Protein AF-A0A644YPF1-F1 (afdb_monomer)

Organism: NCBI:txid1076179

Sequence (95 aa):
MTNETMTVHKALAELKIIDDRIQKAISGGTFCIANKHSNEKINGVPVDDFKKTMQGSFDKASDLITRRNAIKRAVVNSNATTQVKVGEMDYQMTP

Foldseek 3Di:
DDDDDDDLVVLVVVLVVLVVVLVVLVVVADQDDDDDPPDQDDPNHGPVVVVVSNVVSVVSNVVSVVVSVVSVVVSVVVQQPDFDDPDPDTDRDDD

Solvent-accessible surface area (backbone atoms only — not comparable to full-atom values): 5808 Å² total; per-residue (Å²): 135,89,88,80,90,75,52,69,70,56,50,56,56,48,47,54,54,48,52,56,47,38,53,50,38,59,75,73,40,60,84,80,80,94,76,61,93,88,55,69,50,55,97,88,36,46,52,70,61,49,49,51,53,26,48,53,36,49,51,55,36,51,51,47,52,53,51,46,52,52,52,51,52,50,51,5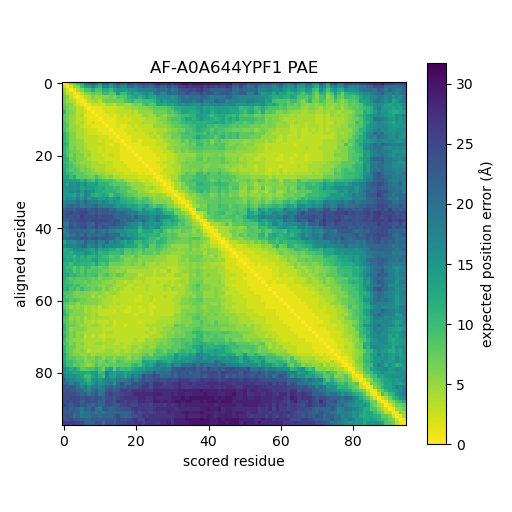2,52,52,41,67,70,46,78,50,74,66,78,97,48,84,45,76,70,73,135

Mean predicted aligned error: 11.33 Å

Radius of gyration: 20.91 Å; Cα contacts (8 Å, |Δi|>4): 55; chains: 1; bounding box: 44×25×64 Å

Structure (mmCIF, N/CA/C/O backbone):
data_AF-A0A644YPF1-F1
#
_entry.id   AF-A0A644YPF1-F1
#
loop_
_atom_site.group_PDB
_atom_site.id
_atom_site.type_symbol
_atom_site.label_atom_id
_atom_site.label_alt_id
_atom_site.label_comp_id
_atom_site.label_asym_id
_atom_site.label_entity_id
_atom_site.label_seq_id
_atom_site.pdbx_PDB_ins_code
_atom_site.Cartn_x
_atom_site.Cartn_y
_atom_site.Cartn_z
_atom_site.occupancy
_atom_site.B_iso_or_equiv
_atom_site.auth_seq_id
_atom_site.auth_comp_id
_atom_site.auth_asym_id
_atom_site.auth_atom_id
_atom_site.pdbx_PDB_model_num
ATOM 1 N N . MET A 1 1 ? 3.350 14.202 8.482 1.00 39.28 1 MET A N 1
ATOM 2 C CA . MET A 1 1 ? 2.524 13.155 9.120 1.00 39.28 1 MET A CA 1
ATOM 3 C C . MET A 1 1 ? 1.105 13.676 9.228 1.00 39.28 1 MET A C 1
ATOM 5 O O . MET A 1 1 ? 0.886 14.665 9.911 1.00 39.28 1 MET A O 1
ATOM 9 N N . THR A 1 2 ? 0.171 13.080 8.498 1.00 49.41 2 THR A N 1
ATOM 10 C CA . THR A 1 2 ? -1.261 13.384 8.600 1.00 49.41 2 THR A CA 1
ATOM 11 C C . THR A 1 2 ? -1.853 12.556 9.739 1.00 49.41 2 THR A C 1
ATOM 13 O O . THR A 1 2 ? -1.810 11.329 9.676 1.00 49.41 2 THR A O 1
ATOM 16 N N . ASN A 1 3 ? -2.358 13.212 10.786 1.00 54.59 3 ASN A N 1
ATOM 17 C CA . ASN A 1 3 ? -3.091 12.558 11.871 1.00 54.59 3 ASN A CA 1
ATOM 18 C C . ASN A 1 3 ? -4.574 12.518 11.501 1.00 54.59 3 ASN A C 1
ATOM 20 O O . ASN A 1 3 ? -5.193 13.569 11.347 1.00 54.59 3 ASN A O 1
ATOM 24 N N . GLU A 1 4 ? -5.128 11.319 11.343 1.00 68.31 4 GLU A N 1
ATOM 25 C CA . GLU A 1 4 ? -6.533 11.106 10.998 1.00 68.31 4 GLU A CA 1
ATOM 26 C C . GLU A 1 4 ? -7.213 10.313 12.122 1.00 68.31 4 GLU A C 1
ATOM 28 O O . GLU A 1 4 ? -6.742 9.244 12.513 1.00 68.31 4 GLU A O 1
ATOM 33 N N . THR A 1 5 ? -8.300 10.854 12.673 1.00 73.06 5 THR A N 1
ATOM 34 C CA . THR A 1 5 ? -9.042 10.247 13.786 1.00 73.06 5 THR A CA 1
ATOM 35 C C . THR A 1 5 ? -10.206 9.423 13.238 1.00 73.06 5 THR A C 1
ATOM 37 O O . THR A 1 5 ? -11.017 9.922 12.458 1.00 73.06 5 THR A O 1
ATOM 40 N N . MET A 1 6 ? -10.322 8.159 13.644 1.00 80.25 6 MET A N 1
ATOM 41 C CA . MET A 1 6 ? -11.381 7.252 13.189 1.00 80.25 6 MET A CA 1
ATOM 42 C C . MET A 1 6 ? -11.855 6.331 14.316 1.00 80.25 6 MET A C 1
ATOM 44 O O . MET A 1 6 ? -11.135 6.104 15.285 1.00 80.25 6 MET A O 1
ATOM 48 N N . THR A 1 7 ? -13.069 5.788 14.194 1.00 82.25 7 THR A N 1
ATOM 49 C CA . THR A 1 7 ? -13.593 4.797 15.147 1.00 82.25 7 THR A CA 1
ATOM 50 C C . THR A 1 7 ? -12.891 3.448 14.974 1.00 82.25 7 THR A C 1
ATOM 52 O O . THR A 1 7 ? -12.451 3.115 13.873 1.00 82.25 7 THR A O 1
ATOM 55 N N . VAL A 1 8 ? -12.837 2.629 16.032 1.00 76.44 8 VAL A N 1
ATOM 56 C CA . VAL A 1 8 ? -12.210 1.289 15.988 1.00 76.44 8 VAL A CA 1
ATOM 57 C C . VAL A 1 8 ? -12.834 0.409 14.898 1.00 76.44 8 VAL A C 1
ATOM 59 O O . VAL A 1 8 ? -12.122 -0.258 14.155 1.00 76.44 8 VAL A O 1
ATOM 62 N N . HIS A 1 9 ? -14.158 0.473 14.725 1.00 81.12 9 HIS A N 1
ATOM 63 C CA . HIS A 1 9 ? -14.863 -0.239 13.655 1.00 81.12 9 HIS A CA 1
ATOM 64 C C . HIS A 1 9 ? -14.395 0.192 12.256 1.00 81.12 9 HIS A C 1
ATOM 66 O O . HIS A 1 9 ? -14.128 -0.657 11.405 1.00 81.12 9 HIS A O 1
ATOM 72 N N . LYS A 1 10 ? -14.248 1.504 12.021 1.00 81.12 10 LYS A N 1
ATOM 73 C CA . LYS A 1 10 ? -13.742 2.035 10.748 1.00 81.12 10 LYS A CA 1
ATOM 74 C C . LYS A 1 10 ? -12.280 1.636 10.528 1.00 81.12 10 LYS A C 1
ATOM 76 O O . LYS A 1 10 ? -11.936 1.214 9.429 1.00 81.12 10 LYS A O 1
ATOM 81 N N . ALA A 1 11 ? -11.461 1.668 11.579 1.00 81.25 11 ALA A N 1
ATOM 82 C CA . ALA A 1 11 ? -10.066 1.237 11.531 1.00 81.25 11 ALA A CA 1
ATOM 83 C C . ALA A 1 11 ? -9.918 -0.252 11.171 1.00 81.25 11 ALA A C 1
ATOM 85 O O . ALA A 1 11 ? -9.074 -0.603 10.349 1.00 81.25 11 ALA A O 1
ATOM 86 N N . LEU A 1 12 ? -10.759 -1.131 11.729 1.00 81.88 12 LEU A N 1
ATOM 87 C CA . LEU A 1 12 ? -10.767 -2.562 11.401 1.00 81.88 12 LEU A CA 1
ATOM 88 C C . LEU A 1 12 ? -11.196 -2.826 9.950 1.00 81.88 12 LEU A C 1
ATOM 90 O O . LEU A 1 12 ? -10.580 -3.645 9.265 1.00 81.88 12 LEU A O 1
ATOM 94 N N . ALA A 1 13 ? -12.213 -2.113 9.457 1.00 86.19 13 ALA A N 1
ATOM 95 C CA . ALA A 1 13 ? -12.619 -2.197 8.054 1.00 86.19 13 ALA A CA 1
ATOM 96 C C . ALA A 1 13 ? -11.504 -1.709 7.111 1.00 86.19 13 ALA A C 1
ATOM 98 O O . ALA A 1 13 ? -11.224 -2.339 6.090 1.00 86.19 13 ALA A O 1
ATOM 99 N N . GLU A 1 14 ? -10.828 -0.618 7.472 1.00 84.25 14 GLU A N 1
ATOM 100 C CA . GLU A 1 14 ? -9.741 -0.047 6.680 1.00 84.25 14 GLU A CA 1
ATOM 101 C C . GLU A 1 14 ? -8.491 -0.940 6.674 1.00 84.25 14 GLU A C 1
ATOM 103 O O . GLU A 1 14 ? -7.869 -1.099 5.624 1.00 84.25 14 GLU A O 1
ATOM 108 N N . LEU A 1 15 ? -8.177 -1.614 7.788 1.00 85.62 15 LEU A N 1
ATOM 109 C CA . LEU A 1 15 ? -7.112 -2.623 7.852 1.00 85.62 15 LEU A CA 1
ATOM 110 C C . LEU A 1 15 ? -7.323 -3.744 6.828 1.00 85.62 15 LEU A C 1
ATOM 112 O O . LEU A 1 15 ? -6.386 -4.094 6.113 1.00 85.62 15 LEU A O 1
ATOM 116 N N . LYS A 1 16 ? -8.553 -4.259 6.707 1.00 87.25 16 LYS A N 1
ATOM 117 C CA . LYS A 1 16 ? -8.883 -5.300 5.721 1.00 87.25 16 LYS A CA 1
ATOM 118 C C . LYS A 1 16 ? -8.665 -4.813 4.286 1.00 87.25 16 LYS A C 1
ATOM 120 O O . LYS A 1 16 ? -8.063 -5.509 3.476 1.00 87.25 16 LYS A O 1
ATOM 125 N N . ILE A 1 17 ? -9.116 -3.596 3.978 1.00 89.62 17 ILE A N 1
ATOM 126 C CA . ILE A 1 17 ? -8.969 -3.003 2.640 1.00 89.62 17 ILE A CA 1
ATOM 127 C C . ILE A 1 17 ? -7.493 -2.761 2.304 1.00 89.62 17 ILE A C 1
ATOM 129 O O . ILE A 1 17 ? -7.073 -2.966 1.163 1.00 89.62 17 ILE A O 1
ATOM 133 N N . ILE A 1 18 ? -6.703 -2.297 3.273 1.00 88.25 18 ILE A N 1
ATOM 134 C CA . ILE A 1 18 ? -5.271 -2.065 3.081 1.00 88.25 18 ILE A CA 1
ATOM 135 C C . ILE A 1 18 ? -4.543 -3.389 2.836 1.00 88.25 18 ILE A C 1
ATOM 137 O O . ILE A 1 18 ? -3.695 -3.427 1.949 1.00 88.25 18 ILE A O 1
ATOM 141 N N . ASP A 1 19 ? -4.909 -4.470 3.526 1.00 85.25 19 ASP A N 1
ATOM 142 C CA . ASP A 1 19 ? -4.328 -5.797 3.289 1.00 85.25 19 ASP A CA 1
ATOM 143 C C . ASP A 1 19 ? -4.574 -6.278 1.849 1.00 85.25 19 ASP A C 1
ATOM 145 O O . ASP A 1 19 ? -3.625 -6.662 1.158 1.00 85.25 19 ASP A O 1
ATOM 149 N N . ASP A 1 20 ? -5.801 -6.137 1.340 1.00 89.00 20 ASP A N 1
ATOM 150 C CA . ASP A 1 20 ? -6.123 -6.452 -0.059 1.00 89.00 20 ASP A CA 1
ATOM 151 C C . ASP A 1 20 ? -5.342 -5.565 -1.046 1.00 89.00 20 ASP A C 1
ATOM 153 O O . ASP A 1 20 ? -4.898 -6.015 -2.108 1.00 89.00 20 ASP A O 1
ATOM 157 N N . ARG A 1 21 ? -5.153 -4.283 -0.711 1.00 88.19 21 ARG A N 1
ATOM 158 C CA . ARG A 1 21 ? -4.374 -3.341 -1.531 1.00 88.19 21 ARG A CA 1
ATOM 159 C C . ARG A 1 21 ? -2.885 -3.674 -1.542 1.00 88.19 21 ARG A C 1
ATOM 161 O O . ARG A 1 21 ? -2.275 -3.557 -2.602 1.00 88.19 21 ARG A O 1
ATOM 168 N N . ILE A 1 22 ? -2.316 -4.097 -0.414 1.00 87.94 22 ILE A N 1
ATOM 169 C CA . ILE A 1 22 ? -0.922 -4.552 -0.321 1.00 87.94 22 ILE A CA 1
ATOM 170 C C . ILE A 1 22 ? -0.734 -5.784 -1.205 1.00 87.94 22 ILE A C 1
ATOM 172 O O . ILE A 1 22 ? 0.169 -5.797 -2.037 1.00 87.94 22 ILE A O 1
ATOM 176 N N . GLN A 1 23 ? -1.625 -6.775 -1.101 1.00 87.94 23 GLN A N 1
ATOM 177 C CA . GLN A 1 23 ? -1.568 -7.978 -1.938 1.00 87.94 23 GLN A CA 1
ATOM 178 C C . GLN A 1 23 ? -1.624 -7.638 -3.431 1.00 87.94 23 GLN A C 1
ATOM 180 O O . GLN A 1 23 ? -0.827 -8.153 -4.214 1.00 87.94 23 GLN A O 1
ATOM 185 N N . LYS A 1 24 ? -2.500 -6.710 -3.838 1.00 88.88 24 LYS A N 1
ATOM 186 C CA . LYS A 1 24 ? -2.570 -6.228 -5.229 1.00 88.88 24 LYS A CA 1
ATOM 187 C C . LYS A 1 24 ? -1.316 -5.466 -5.668 1.00 88.88 24 LYS A C 1
ATOM 189 O O . LYS A 1 24 ? -0.875 -5.632 -6.799 1.00 88.88 24 LYS A O 1
ATOM 194 N N . ALA A 1 25 ? -0.740 -4.638 -4.797 1.00 86.94 25 ALA A N 1
ATOM 195 C CA . ALA A 1 25 ? 0.474 -3.884 -5.105 1.00 86.94 25 ALA A CA 1
ATOM 196 C C . ALA A 1 25 ? 1.700 -4.799 -5.257 1.00 86.94 25 ALA A C 1
ATOM 198 O O . ALA A 1 25 ? 2.515 -4.576 -6.146 1.00 86.94 25 ALA A O 1
ATOM 199 N N . ILE A 1 26 ? 1.802 -5.844 -4.430 1.00 84.75 26 ILE A N 1
ATOM 200 C CA . ILE A 1 26 ? 2.884 -6.834 -4.500 1.00 84.75 26 ILE A CA 1
ATOM 201 C C . ILE A 1 26 ? 2.700 -7.760 -5.707 1.00 84.75 26 ILE A C 1
ATOM 203 O O . ILE A 1 26 ? 3.646 -7.999 -6.442 1.00 84.75 26 ILE A O 1
ATOM 207 N N . SER A 1 27 ? 1.494 -8.271 -5.951 1.00 84.38 27 SER A N 1
ATOM 208 C CA . SER A 1 27 ? 1.259 -9.184 -7.083 1.00 84.38 27 SER A CA 1
ATOM 209 C C . SER A 1 27 ? 1.348 -8.496 -8.449 1.00 84.38 27 SER A C 1
ATOM 211 O O . SER A 1 27 ? 1.781 -9.120 -9.412 1.00 84.38 27 SER A O 1
ATOM 213 N N . GLY A 1 28 ? 0.949 -7.224 -8.545 1.00 80.38 28 GLY A N 1
ATOM 214 C CA . GLY A 1 28 ? 0.999 -6.451 -9.790 1.00 80.38 28 GLY A CA 1
ATOM 215 C C . GLY A 1 28 ? 2.285 -5.644 -10.000 1.00 80.38 28 GLY A C 1
ATOM 216 O O . GLY A 1 28 ? 2.479 -5.092 -11.082 1.00 80.38 28 GLY A O 1
ATOM 217 N N . GLY A 1 29 ? 3.143 -5.527 -8.983 1.00 77.62 29 GLY A N 1
ATOM 218 C CA . GLY A 1 29 ? 4.383 -4.758 -9.053 1.00 77.62 29 GLY A CA 1
ATOM 219 C C . GLY A 1 29 ? 5.501 -5.527 -9.756 1.00 77.62 29 GLY A C 1
ATOM 220 O O . GLY A 1 29 ? 5.676 -6.724 -9.549 1.00 77.62 29 GLY A O 1
ATOM 221 N N . THR A 1 30 ? 6.295 -4.835 -10.577 1.00 74.94 30 THR A N 1
ATOM 222 C CA . THR A 1 30 ? 7.527 -5.409 -11.142 1.00 74.94 30 THR A CA 1
ATOM 223 C C . THR A 1 30 ? 8.720 -4.934 -10.318 1.00 74.94 30 THR A C 1
ATOM 225 O O . THR A 1 30 ? 9.026 -3.745 -10.314 1.00 74.94 30 THR A O 1
ATOM 228 N N . PHE A 1 31 ? 9.386 -5.854 -9.615 1.00 75.06 31 PHE A N 1
ATOM 229 C CA . PHE A 1 31 ? 10.482 -5.532 -8.681 1.00 75.06 31 PHE A CA 1
ATOM 230 C C . PHE A 1 31 ? 11.858 -5.988 -9.166 1.00 75.06 31 PHE A C 1
ATOM 232 O O . PHE A 1 31 ? 12.872 -5.412 -8.780 1.00 75.06 31 PHE A O 1
ATOM 239 N N . CYS A 1 32 ? 11.910 -6.979 -10.055 1.00 75.31 32 CYS A N 1
ATOM 240 C CA . CYS A 1 32 ? 13.143 -7.437 -10.680 1.00 75.31 32 CYS A CA 1
ATOM 241 C C . CYS A 1 32 ? 12.890 -7.848 -12.135 1.00 75.31 32 CYS A C 1
ATOM 243 O O . CYS A 1 32 ? 11.818 -8.338 -12.484 1.00 75.31 32 CYS A O 1
ATOM 245 N N . ILE A 1 33 ? 13.884 -7.626 -12.994 1.00 78.94 33 ILE A N 1
ATOM 246 C CA . ILE A 1 33 ? 13.892 -8.122 -14.370 1.00 78.94 33 ILE A CA 1
ATOM 247 C C . ILE A 1 33 ? 15.334 -8.396 -14.791 1.00 78.94 33 ILE A C 1
ATOM 249 O O . ILE A 1 33 ? 16.249 -7.661 -14.416 1.00 78.94 33 ILE A O 1
ATOM 253 N N . ALA A 1 34 ? 15.547 -9.459 -15.562 1.00 72.94 34 ALA A N 1
ATOM 254 C CA . ALA A 1 34 ? 16.850 -9.740 -16.146 1.00 72.94 34 ALA A CA 1
ATOM 255 C C . ALA A 1 34 ? 17.036 -8.877 -17.401 1.00 72.94 34 ALA A C 1
ATOM 257 O O . ALA A 1 34 ? 16.256 -8.986 -18.346 1.00 72.94 34 ALA A O 1
ATOM 258 N N . ASN A 1 35 ? 18.070 -8.032 -17.421 1.00 73.44 35 ASN A N 1
ATOM 259 C CA . ASN A 1 35 ? 18.469 -7.286 -18.613 1.00 73.44 35 ASN A CA 1
ATOM 260 C C . ASN A 1 35 ? 19.882 -7.690 -19.049 1.00 73.44 35 ASN A C 1
ATOM 262 O O . ASN A 1 35 ? 20.791 -7.796 -18.225 1.00 73.44 35 ASN A O 1
ATOM 266 N N . LYS A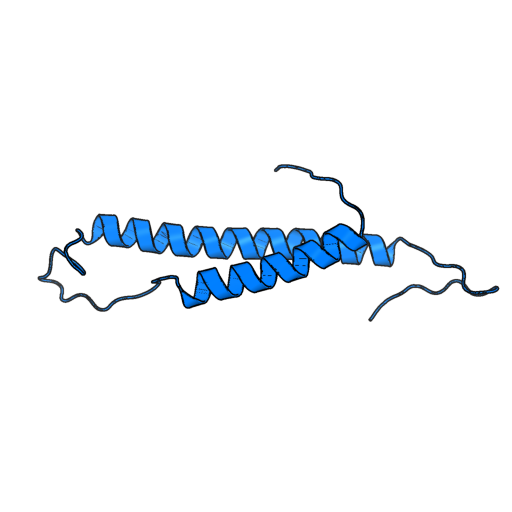 1 36 ? 20.078 -7.892 -20.354 1.00 74.75 36 LYS A N 1
ATOM 267 C CA . LYS A 1 36 ? 21.406 -8.111 -20.935 1.00 74.75 36 LYS A CA 1
ATOM 268 C C . LYS A 1 36 ? 22.127 -6.763 -20.981 1.00 74.75 36 LYS A C 1
ATOM 270 O O . LYS A 1 36 ? 21.536 -5.781 -21.407 1.00 74.75 36 LYS A O 1
ATOM 275 N N . HIS A 1 37 ? 23.400 -6.711 -20.586 1.00 67.62 37 HIS A N 1
ATOM 276 C CA . HIS A 1 37 ? 24.156 -5.454 -20.439 1.00 67.62 37 HIS A CA 1
ATOM 277 C C . HIS A 1 37 ? 24.127 -4.540 -21.682 1.00 67.62 37 HIS A C 1
ATOM 279 O O . HIS A 1 37 ? 24.151 -3.325 -21.551 1.00 67.62 37 HIS A O 1
ATOM 285 N N . SER A 1 38 ? 24.014 -5.122 -22.880 1.00 69.38 38 SER A N 1
ATOM 286 C CA . SER A 1 38 ? 23.965 -4.386 -24.150 1.00 69.38 38 SER A CA 1
ATOM 287 C C . SER A 1 38 ? 22.572 -3.858 -24.538 1.00 69.38 38 SER A C 1
ATOM 289 O O . SER A 1 38 ? 22.442 -3.257 -25.601 1.00 69.38 38 SER A O 1
ATOM 291 N N . ASN A 1 39 ? 21.527 -4.114 -23.744 1.00 70.62 39 ASN A N 1
ATOM 292 C CA . ASN A 1 39 ? 20.174 -3.635 -24.021 1.00 70.62 39 ASN A CA 1
ATOM 293 C C . ASN A 1 39 ? 19.907 -2.323 -23.279 1.00 70.62 39 ASN A C 1
ATOM 295 O O . ASN A 1 39 ? 19.808 -2.285 -22.051 1.00 70.62 39 ASN A O 1
ATOM 299 N N . GLU A 1 40 ? 19.701 -1.259 -24.048 1.00 70.94 40 GLU A N 1
ATOM 300 C CA . GLU A 1 40 ? 19.360 0.076 -23.538 1.00 70.94 40 GLU A CA 1
ATOM 301 C C . GLU A 1 40 ? 17.868 0.226 -23.194 1.00 70.94 40 GLU A C 1
ATOM 303 O O . GLU A 1 40 ? 17.458 1.210 -22.572 1.00 70.94 40 GLU A O 1
ATOM 308 N N . LYS A 1 41 ? 17.042 -0.756 -23.581 1.00 74.31 41 LYS A N 1
ATOM 309 C CA . LYS A 1 41 ? 15.591 -0.755 -23.369 1.00 74.31 41 LYS A CA 1
ATOM 310 C C . LYS A 1 41 ? 15.109 -2.079 -22.787 1.00 74.31 41 LYS A C 1
ATOM 312 O O . LYS A 1 41 ? 15.504 -3.152 -23.240 1.00 74.31 41 LYS A O 1
ATOM 317 N N . ILE A 1 42 ? 14.199 -1.986 -21.826 1.00 72.19 42 ILE A N 1
ATOM 318 C CA . ILE A 1 42 ? 13.457 -3.097 -21.230 1.00 72.19 42 ILE A CA 1
ATOM 319 C C . ILE A 1 42 ? 11.990 -2.894 -21.619 1.00 72.19 42 ILE A C 1
ATOM 321 O O . ILE A 1 42 ? 11.413 -1.855 -21.312 1.00 72.19 42 ILE A O 1
ATOM 325 N 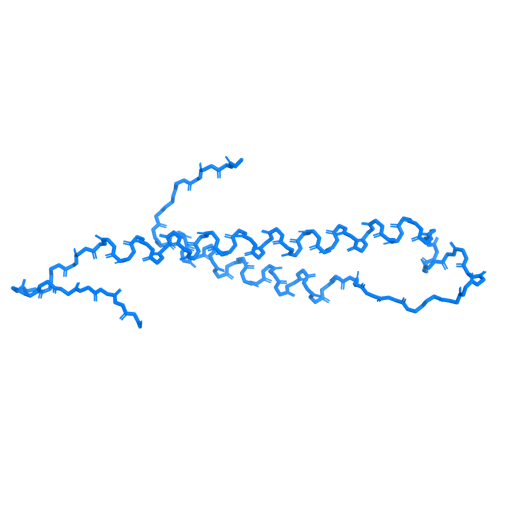N . ASN A 1 43 ? 11.3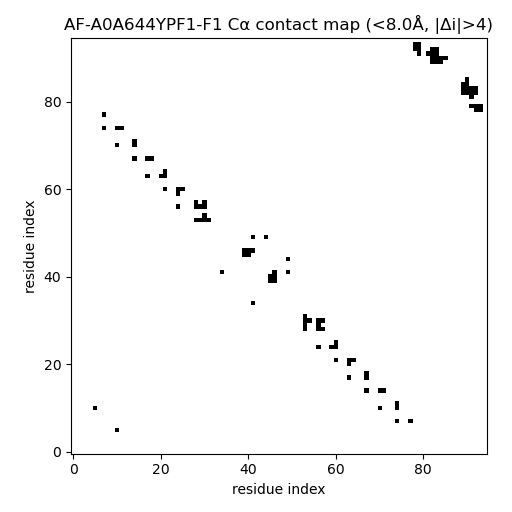88 -3.848 -22.339 1.00 69.56 43 ASN A N 1
ATOM 326 C CA . ASN A 1 43 ? 10.005 -3.750 -22.844 1.00 69.56 43 ASN A CA 1
ATOM 327 C C . ASN A 1 43 ? 9.697 -2.435 -23.597 1.00 69.56 43 ASN A C 1
ATOM 329 O O . ASN A 1 43 ? 8.616 -1.870 -23.469 1.00 69.56 43 ASN A O 1
ATOM 333 N N . GLY A 1 44 ? 10.661 -1.924 -24.372 1.00 73.62 44 GLY A N 1
ATOM 334 C CA . GLY A 1 44 ? 10.514 -0.676 -25.134 1.00 73.62 44 GLY A CA 1
ATOM 335 C C . GLY A 1 44 ? 10.728 0.614 -24.330 1.00 73.62 44 GLY A C 1
ATOM 336 O O . GLY A 1 44 ? 10.777 1.684 -24.932 1.00 73.62 44 GLY A O 1
ATOM 337 N N . VAL A 1 45 ? 10.932 0.522 -23.012 1.00 77.31 45 VAL A N 1
ATOM 338 C CA . VAL A 1 45 ? 11.189 1.654 -22.107 1.00 77.31 45 VAL A CA 1
ATOM 339 C C . VAL A 1 45 ? 12.689 1.735 -21.784 1.00 77.31 45 VAL A C 1
ATOM 341 O O . VAL A 1 45 ? 13.311 0.688 -21.581 1.00 77.31 45 VAL A O 1
ATOM 344 N N . PRO A 1 46 ? 13.304 2.933 -21.728 1.00 83.19 46 PRO A N 1
ATOM 345 C CA . PRO A 1 46 ? 14.684 3.087 -21.273 1.00 83.19 46 PRO A CA 1
ATOM 346 C C . PRO A 1 46 ? 14.898 2.468 -19.889 1.00 83.19 46 PRO A C 1
ATOM 348 O O . PRO A 1 46 ? 14.040 2.575 -19.011 1.00 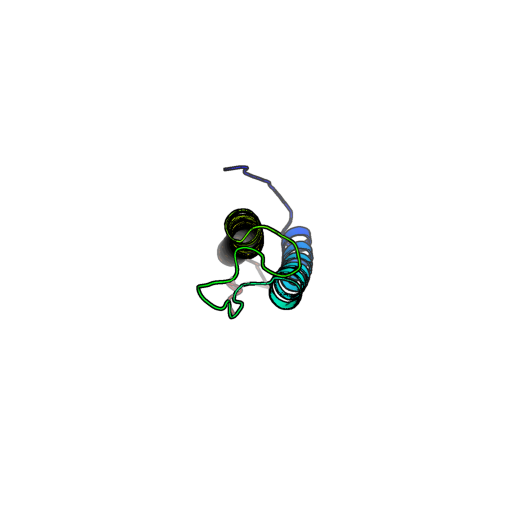83.19 46 PRO A O 1
ATOM 351 N N . VAL A 1 47 ? 16.061 1.852 -19.670 1.00 81.00 47 VAL A N 1
ATOM 352 C CA . VAL A 1 47 ? 16.382 1.182 -18.396 1.00 81.00 47 VAL A CA 1
ATOM 353 C C . VAL A 1 47 ? 16.199 2.114 -17.190 1.00 81.00 47 VAL A C 1
ATOM 355 O O . VAL A 1 47 ? 15.702 1.679 -16.154 1.00 81.00 47 VAL A O 1
ATOM 358 N N . ASP A 1 48 ? 16.556 3.392 -17.313 1.00 81.38 48 ASP A N 1
ATOM 359 C CA . ASP A 1 48 ? 16.434 4.356 -16.213 1.00 81.38 48 ASP A CA 1
ATOM 360 C C . ASP A 1 48 ? 14.985 4.720 -15.870 1.00 81.38 48 ASP A C 1
ATOM 362 O O . ASP A 1 48 ? 14.646 4.845 -14.692 1.00 81.38 48 ASP A O 1
ATOM 366 N N . ASP A 1 49 ? 14.098 4.813 -16.858 1.00 82.06 49 ASP A N 1
ATOM 367 C CA . ASP A 1 49 ? 12.673 5.052 -16.600 1.00 82.06 49 ASP A CA 1
ATOM 368 C C . ASP A 1 49 ? 11.980 3.790 -16.073 1.00 82.06 49 ASP A C 1
ATOM 370 O O . ASP A 1 49 ? 11.079 3.858 -15.228 1.00 82.06 49 ASP A O 1
ATOM 374 N N . PHE A 1 50 ? 12.464 2.616 -16.484 1.00 81.44 50 PHE A N 1
ATOM 375 C CA . PHE A 1 50 ? 12.024 1.350 -15.915 1.00 81.44 50 PHE A CA 1
ATOM 376 C C . PHE A 1 50 ? 12.420 1.236 -14.434 1.00 81.44 50 PHE A C 1
ATOM 378 O O . PHE A 1 50 ? 11.574 0.904 -13.606 1.00 81.44 50 PHE A O 1
ATOM 385 N N . LYS A 1 51 ? 13.653 1.616 -14.060 1.00 83.31 51 LYS A N 1
ATOM 386 C CA . LYS A 1 51 ? 14.084 1.678 -12.649 1.00 83.31 51 LYS A CA 1
ATOM 387 C C . LYS A 1 51 ? 13.195 2.596 -11.811 1.00 83.31 51 LYS A C 1
ATOM 389 O O . LYS A 1 51 ? 12.809 2.203 -10.714 1.00 83.31 51 LYS A O 1
ATOM 394 N N . LYS A 1 52 ? 12.827 3.778 -12.321 1.00 86.25 52 LYS A N 1
ATOM 395 C CA . LYS A 1 52 ? 11.894 4.688 -11.626 1.00 86.25 52 LYS A CA 1
ATOM 396 C C . LYS A 1 52 ? 10.525 4.044 -11.414 1.00 86.25 52 LYS A C 1
ATOM 398 O O . LYS A 1 52 ? 9.932 4.188 -10.351 1.00 86.25 52 LYS A O 1
ATOM 403 N N . THR A 1 53 ? 10.036 3.295 -12.401 1.00 84.62 53 THR A N 1
ATOM 404 C CA . THR A 1 53 ? 8.763 2.562 -12.297 1.00 84.62 53 THR A CA 1
ATOM 405 C C . THR A 1 53 ? 8.834 1.452 -11.241 1.00 84.62 53 THR A C 1
ATOM 407 O O . THR A 1 53 ? 7.896 1.269 -10.459 1.00 84.62 53 THR A O 1
ATOM 410 N N . MET A 1 54 ? 9.961 0.737 -11.177 1.00 84.56 54 MET A N 1
ATOM 411 C CA . MET A 1 54 ? 10.221 -0.279 -10.151 1.00 84.56 54 MET A CA 1
ATOM 412 C C . MET A 1 54 ? 10.305 0.348 -8.754 1.00 84.56 54 MET A C 1
ATOM 414 O O . MET A 1 54 ? 9.668 -0.147 -7.826 1.00 84.56 54 MET A O 1
ATOM 418 N N . GLN A 1 55 ? 11.020 1.470 -8.616 1.00 87.25 55 GLN A N 1
ATOM 419 C CA . GLN A 1 55 ? 11.090 2.246 -7.373 1.00 87.25 55 GLN A CA 1
ATOM 420 C C . GLN A 1 55 ? 9.701 2.716 -6.935 1.00 87.25 55 GLN A C 1
ATOM 422 O O . GLN A 1 55 ? 9.295 2.422 -5.820 1.00 87.25 55 GLN A O 1
ATOM 427 N N . GLY A 1 56 ? 8.905 3.307 -7.831 1.00 86.25 56 GLY A N 1
ATOM 428 C CA . GLY A 1 56 ? 7.542 3.733 -7.505 1.00 86.25 56 GLY A CA 1
ATOM 429 C C . GLY A 1 56 ? 6.619 2.577 -7.092 1.00 86.25 56 GLY A C 1
ATOM 430 O O . GLY A 1 56 ? 5.753 2.747 -6.233 1.00 86.25 56 GLY A O 1
ATOM 431 N N . SER A 1 57 ? 6.815 1.382 -7.658 1.00 85.25 57 SER A N 1
ATOM 432 C CA . SER A 1 57 ? 6.083 0.175 -7.241 1.00 85.25 57 SER A CA 1
ATOM 433 C C . SER A 1 57 ? 6.484 -0.273 -5.832 1.00 85.25 57 SER A C 1
ATOM 435 O O . SER A 1 57 ? 5.619 -0.637 -5.032 1.00 85.25 57 SER A O 1
ATOM 437 N N . PHE A 1 58 ? 7.781 -0.213 -5.519 1.00 86.00 58 PHE A N 1
ATOM 438 C CA . PHE A 1 58 ? 8.314 -0.498 -4.189 1.00 86.00 58 PHE A CA 1
ATOM 439 C C . PHE A 1 58 ? 7.833 0.520 -3.148 1.00 86.00 58 PHE A C 1
ATOM 441 O O . PHE A 1 58 ? 7.292 0.117 -2.119 1.00 86.00 58 PHE A O 1
ATOM 448 N N . ASP A 1 59 ? 7.942 1.814 -3.443 1.00 86.62 59 ASP A N 1
ATOM 449 C CA . ASP A 1 59 ? 7.523 2.902 -2.556 1.00 86.62 59 ASP A CA 1
ATOM 450 C C . ASP A 1 59 ? 6.032 2.788 -2.233 1.00 86.62 59 ASP A C 1
ATOM 452 O O . ASP A 1 59 ? 5.637 2.792 -1.069 1.00 86.62 59 ASP A O 1
ATOM 456 N N . LYS A 1 60 ? 5.196 2.532 -3.247 1.00 87.00 60 LYS A N 1
ATOM 457 C CA . LYS A 1 60 ? 3.757 2.316 -3.057 1.00 87.00 60 LYS A CA 1
ATOM 458 C C . LYS A 1 60 ? 3.457 1.132 -2.135 1.00 87.00 60 LYS A C 1
ATOM 460 O O . LYS A 1 60 ? 2.557 1.222 -1.299 1.00 87.00 60 LYS A O 1
ATOM 465 N N . ALA A 1 61 ? 4.164 0.013 -2.293 1.00 86.44 61 ALA A N 1
ATOM 466 C CA . ALA A 1 61 ? 3.983 -1.146 -1.422 1.00 86.44 61 ALA A CA 1
ATOM 467 C C . ALA A 1 61 ? 4.454 -0.845 0.015 1.00 86.44 61 ALA A C 1
ATOM 469 O O . ALA A 1 61 ? 3.744 -1.160 0.973 1.00 86.44 61 ALA A O 1
ATOM 470 N N . SER A 1 62 ? 5.605 -0.186 0.160 1.00 87.25 62 SER A N 1
ATOM 471 C CA . SER A 1 62 ? 6.187 0.216 1.445 1.00 87.25 62 SER A CA 1
ATOM 472 C C . SER A 1 62 ? 5.286 1.189 2.216 1.00 87.25 62 SER A C 1
ATOM 474 O O . SER A 1 62 ? 5.023 0.995 3.408 1.00 87.25 62 SER A O 1
ATOM 476 N N . ASP A 1 63 ? 4.720 2.183 1.531 1.00 87.25 63 ASP A N 1
ATOM 477 C CA . ASP A 1 63 ? 3.801 3.162 2.115 1.00 87.25 63 ASP A CA 1
ATOM 478 C C . ASP A 1 63 ? 2.521 2.499 2.630 1.00 87.25 63 ASP A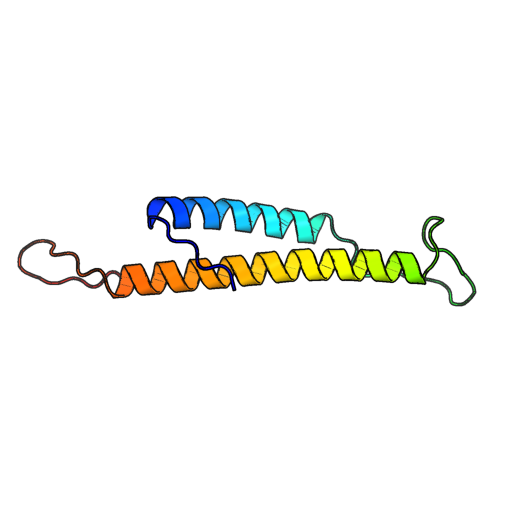 C 1
ATOM 480 O O . ASP A 1 63 ? 2.061 2.785 3.742 1.00 87.25 63 ASP A O 1
ATOM 484 N N . LEU A 1 64 ? 1.960 1.560 1.860 1.00 87.00 64 LEU A N 1
ATOM 485 C CA . LEU A 1 64 ? 0.780 0.802 2.276 1.00 87.00 64 LEU A CA 1
ATOM 486 C C . LEU A 1 64 ? 1.065 -0.052 3.521 1.00 87.00 64 LEU A C 1
ATOM 488 O O . LEU A 1 64 ? 0.249 -0.072 4.445 1.00 87.00 64 LEU A O 1
ATOM 492 N N . ILE A 1 65 ? 2.229 -0.706 3.585 1.00 85.88 65 ILE A N 1
ATOM 493 C CA . ILE A 1 65 ? 2.660 -1.492 4.754 1.00 85.88 65 ILE A CA 1
ATOM 494 C C . ILE A 1 65 ? 2.848 -0.588 5.978 1.00 85.88 65 ILE A C 1
ATOM 496 O O . ILE A 1 65 ? 2.393 -0.918 7.077 1.00 85.88 65 ILE A O 1
ATOM 500 N N . THR A 1 66 ? 3.476 0.572 5.796 1.00 86.19 66 THR A N 1
ATOM 501 C CA . THR A 1 66 ? 3.708 1.537 6.876 1.00 86.19 66 THR A CA 1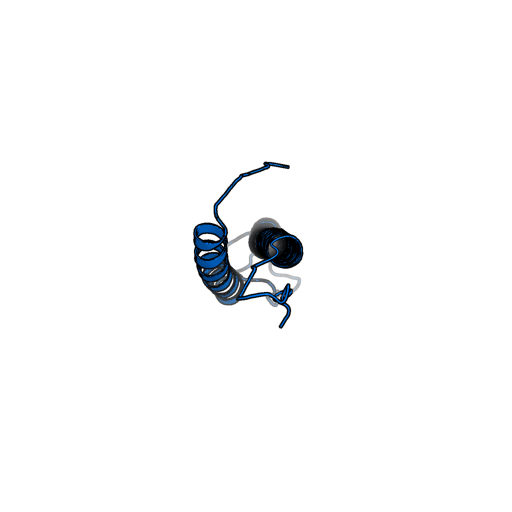
ATOM 502 C C . THR A 1 66 ? 2.383 2.064 7.426 1.00 86.19 66 THR A C 1
ATOM 504 O O . THR A 1 66 ? 2.176 2.065 8.644 1.00 86.19 66 THR A O 1
ATOM 507 N N . ARG A 1 67 ? 1.432 2.408 6.545 1.00 84.31 67 ARG A N 1
ATOM 508 C CA . ARG A 1 67 ? 0.076 2.829 6.927 1.00 84.31 67 ARG A CA 1
ATOM 509 C C . ARG A 1 67 ? -0.671 1.725 7.679 1.00 84.31 67 ARG A C 1
ATOM 511 O O . ARG A 1 67 ? -1.263 1.996 8.723 1.00 84.31 67 ARG A O 1
ATOM 518 N N . ARG A 1 68 ? -0.599 0.476 7.207 1.00 85.62 68 ARG A N 1
ATOM 519 C CA . ARG A 1 68 ? -1.193 -0.688 7.887 1.00 85.62 68 ARG A CA 1
ATOM 520 C C . ARG A 1 68 ? -0.657 -0.845 9.310 1.00 85.62 68 ARG A C 1
ATOM 522 O O . ARG A 1 68 ? -1.431 -1.009 10.252 1.00 85.62 68 ARG A O 1
ATOM 529 N N . ASN A 1 69 ? 0.664 -0.779 9.473 1.00 81.44 69 ASN A N 1
ATOM 530 C CA . ASN A 1 69 ? 1.319 -0.934 10.770 1.00 81.44 69 ASN A CA 1
ATOM 531 C C . ASN A 1 69 ? 0.949 0.197 11.736 1.00 81.44 69 ASN A C 1
ATOM 533 O O . ASN A 1 69 ? 0.726 -0.070 12.917 1.00 81.44 69 ASN A O 1
ATOM 537 N N . ALA A 1 70 ? 0.832 1.432 11.242 1.00 81.31 70 ALA A N 1
ATOM 538 C CA . ALA A 1 70 ? 0.383 2.569 12.039 1.00 81.31 70 ALA A CA 1
ATOM 539 C C . ALA A 1 70 ? -1.052 2.369 12.558 1.00 81.31 70 ALA A C 1
ATOM 541 O O . ALA A 1 70 ? -1.286 2.490 13.761 1.00 81.31 70 ALA A O 1
ATOM 542 N N . ILE A 1 71 ? -1.991 1.974 11.686 1.00 82.19 71 ILE A N 1
ATOM 543 C CA . ILE A 1 71 ? -3.388 1.723 12.078 1.00 82.19 71 ILE A CA 1
ATOM 544 C C . ILE A 1 71 ? -3.472 0.540 13.046 1.00 82.19 71 ILE A C 1
ATOM 546 O O . ILE A 1 71 ? -4.138 0.635 14.073 1.00 82.19 71 ILE A O 1
ATOM 550 N N . LYS A 1 72 ? -2.756 -0.560 12.779 1.00 82.31 72 LYS A N 1
ATOM 551 C CA . LYS A 1 72 ? -2.757 -1.734 13.662 1.00 82.31 72 LYS A CA 1
ATOM 552 C C . LYS A 1 72 ? -2.229 -1.389 15.056 1.00 82.31 72 LYS A C 1
ATOM 554 O O . LYS A 1 72 ? -2.835 -1.794 16.042 1.00 82.31 72 LYS A O 1
ATOM 559 N N . ARG A 1 73 ? -1.146 -0.608 15.148 1.00 78.62 73 ARG A N 1
ATOM 560 C CA . ARG A 1 73 ? -0.626 -0.108 16.432 1.00 78.62 73 ARG A CA 1
ATOM 561 C C . ARG A 1 73 ? -1.643 0.775 17.151 1.00 78.62 73 ARG A C 1
ATOM 563 O O . ARG A 1 73 ? -1.838 0.601 18.349 1.00 78.62 73 ARG A O 1
ATOM 570 N N . ALA A 1 74 ? -2.315 1.673 16.433 1.00 79.06 74 ALA A N 1
ATOM 571 C CA . ALA A 1 74 ? -3.341 2.537 1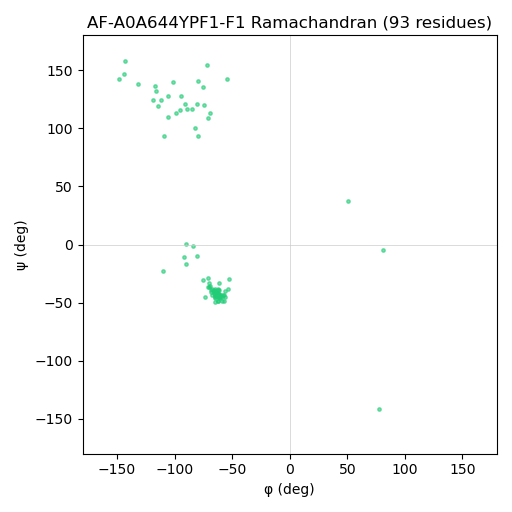7.010 1.00 79.06 74 ALA A CA 1
ATOM 572 C C . ALA A 1 74 ? -4.544 1.736 17.542 1.00 79.06 74 ALA A C 1
ATOM 574 O O . ALA A 1 74 ? -5.000 1.997 18.652 1.00 79.06 74 ALA A O 1
ATOM 575 N N . VAL A 1 75 ? -5.010 0.723 16.802 1.00 79.25 75 VAL A N 1
ATOM 576 C CA . VAL A 1 75 ? -6.099 -0.170 17.236 1.00 79.25 75 VAL A CA 1
ATOM 577 C C . VAL A 1 75 ? -5.691 -0.992 18.457 1.00 79.25 75 VAL A C 1
ATOM 579 O O . VAL A 1 75 ? -6.452 -1.056 19.415 1.00 79.25 75 VAL A O 1
ATOM 582 N N . VAL A 1 76 ? -4.491 -1.583 18.466 1.00 76.88 76 VAL A N 1
ATOM 583 C CA . VAL A 1 76 ? -3.997 -2.353 19.623 1.00 76.88 76 VAL A CA 1
ATOM 584 C C . VAL A 1 76 ? -3.888 -1.465 20.861 1.00 76.88 76 VAL A C 1
ATOM 586 O O . VAL A 1 76 ? -4.368 -1.854 21.921 1.00 76.88 76 VAL A O 1
ATOM 589 N N . ASN A 1 77 ? -3.341 -0.254 20.726 1.00 75.88 77 ASN A N 1
ATOM 590 C CA . ASN A 1 77 ? -3.283 0.701 21.831 1.00 75.88 77 ASN A CA 1
ATOM 591 C C . ASN A 1 77 ? -4.682 1.096 22.316 1.00 75.88 77 ASN A C 1
ATOM 593 O O . ASN A 1 77 ? -4.909 1.115 23.519 1.00 75.88 77 ASN A O 1
ATOM 597 N N . SER A 1 78 ? -5.619 1.365 21.400 1.00 68.06 78 SER A N 1
ATOM 598 C CA . SER A 1 78 ? -7.007 1.691 21.745 1.00 68.06 78 SER A CA 1
ATOM 599 C C . SER A 1 78 ? -7.700 0.541 22.475 1.00 68.06 78 SER A C 1
ATOM 601 O O . SER A 1 78 ? -8.449 0.781 23.415 1.00 68.06 78 SER A O 1
ATOM 603 N N . ASN A 1 79 ? -7.458 -0.706 22.068 1.00 66.88 79 ASN A N 1
ATOM 604 C CA . ASN A 1 79 ? -8.029 -1.879 22.726 1.00 66.88 79 ASN A CA 1
ATOM 605 C C . ASN A 1 79 ? -7.389 -2.120 24.103 1.00 66.88 79 ASN A C 1
ATOM 607 O O . ASN A 1 79 ? -8.090 -2.486 25.038 1.00 66.88 79 ASN A O 1
ATOM 611 N N . ALA A 1 80 ? -6.084 -1.866 24.247 1.00 60.78 80 ALA A N 1
ATOM 612 C CA . ALA A 1 80 ? -5.358 -2.029 25.507 1.00 60.78 80 ALA A CA 1
ATOM 613 C C . ALA A 1 80 ? -5.727 -0.976 26.569 1.00 60.78 80 ALA A C 1
ATOM 615 O O . ALA A 1 80 ? -5.637 -1.264 27.765 1.00 60.78 80 ALA A O 1
ATOM 616 N N . THR A 1 81 ? -6.133 0.229 26.150 1.00 61.50 81 THR A N 1
ATOM 617 C CA . THR A 1 81 ? -6.580 1.314 27.043 1.00 61.50 81 THR A CA 1
ATOM 618 C C . THR A 1 81 ? -8.079 1.292 27.329 1.00 61.50 81 THR A C 1
ATOM 620 O O . THR A 1 81 ? -8.521 1.922 28.290 1.00 61.50 81 THR A O 1
ATOM 623 N N . THR A 1 82 ? -8.871 0.571 26.532 1.00 55.75 82 THR A N 1
ATOM 624 C CA . THR A 1 82 ? -10.312 0.438 26.764 1.00 55.75 82 THR A CA 1
ATOM 625 C C . THR A 1 82 ? -10.558 -0.652 27.806 1.00 55.75 82 THR A C 1
ATOM 627 O O . THR A 1 82 ? -10.540 -1.840 27.494 1.00 55.75 82 THR A O 1
ATOM 630 N N . GLN A 1 83 ? -10.797 -0.252 29.057 1.00 49.84 83 GLN A N 1
ATOM 631 C CA . GLN A 1 83 ? -11.304 -1.155 30.092 1.00 49.84 83 GLN A CA 1
ATOM 632 C C . GLN A 1 83 ? -12.788 -1.425 29.838 1.00 49.84 83 GLN A C 1
ATOM 634 O O . GLN A 1 83 ? -13.598 -0.496 29.817 1.00 49.84 83 GLN A O 1
ATOM 639 N N . VAL A 1 84 ? -13.151 -2.690 29.639 1.00 44.66 84 VAL A N 1
ATOM 640 C CA . VAL A 1 84 ? -14.549 -3.093 29.478 1.00 44.66 84 VAL A CA 1
ATOM 641 C C . VAL A 1 84 ? -14.979 -3.780 30.7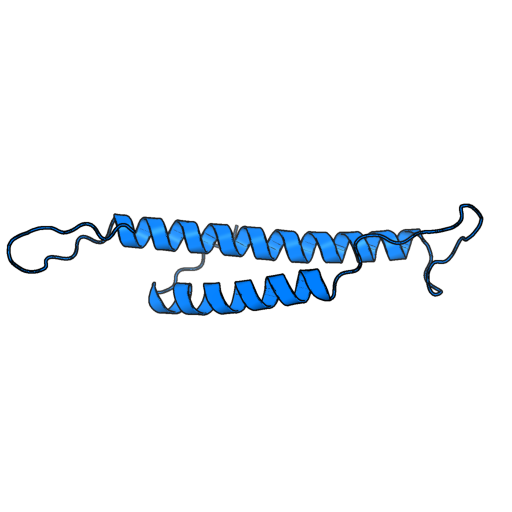70 1.00 44.66 84 VAL A C 1
ATOM 643 O O . VAL A 1 84 ? -14.517 -4.878 31.073 1.00 44.66 84 VAL A O 1
ATOM 646 N N . LYS A 1 85 ? -15.854 -3.134 31.550 1.00 39.44 85 LYS A N 1
ATOM 647 C CA . LYS A 1 85 ? -16.492 -3.779 32.705 1.00 39.44 85 LYS A CA 1
ATOM 648 C C . LYS A 1 85 ? -17.502 -4.807 32.210 1.00 39.44 85 LYS A C 1
ATOM 650 O O . LYS A 1 85 ? -18.555 -4.443 31.689 1.00 39.44 85 LYS A O 1
ATOM 655 N N . VAL A 1 86 ? -17.184 -6.085 32.383 1.00 42.47 86 VAL A N 1
ATOM 656 C CA . VAL A 1 86 ? -18.126 -7.194 32.205 1.00 42.47 86 VAL A CA 1
ATOM 657 C C . VAL A 1 86 ? -18.418 -7.745 33.602 1.00 42.47 86 VAL A C 1
ATOM 659 O O . VAL A 1 86 ? -17.662 -8.550 34.133 1.00 42.47 86 VAL A O 1
ATOM 662 N N . GLY A 1 87 ? -19.488 -7.258 34.238 1.00 57.41 87 GLY A N 1
ATOM 663 C CA . GLY A 1 87 ? -19.790 -7.563 35.647 1.00 57.41 87 GLY A CA 1
ATOM 664 C C . GLY A 1 87 ? -18.925 -6.768 36.642 1.00 57.41 87 GLY A C 1
ATOM 665 O O . GLY A 1 87 ? -18.663 -5.588 36.414 1.00 57.41 87 GLY A O 1
ATOM 666 N N . GLU A 1 88 ? -18.501 -7.394 37.751 1.00 44.72 88 GLU A N 1
ATOM 667 C CA . GLU A 1 88 ? -17.635 -6.791 38.794 1.00 44.72 88 GLU A CA 1
ATOM 668 C C . GLU A 1 88 ? -16.122 -6.978 38.554 1.00 44.72 88 GLU A C 1
ATOM 670 O O . GLU A 1 88 ? -15.313 -6.513 39.353 1.00 44.72 88 GLU A O 1
ATOM 675 N N . MET A 1 89 ? -15.713 -7.632 37.462 1.00 45.06 89 MET A N 1
ATOM 676 C CA . MET A 1 89 ? -14.299 -7.848 37.136 1.00 45.06 89 MET A CA 1
ATOM 677 C C . MET A 1 89 ? -13.886 -7.048 35.901 1.00 45.06 89 MET A C 1
ATOM 679 O O . MET A 1 89 ? -14.462 -7.191 34.820 1.00 45.06 89 MET A O 1
ATOM 683 N N . ASP A 1 90 ? -12.853 -6.225 36.073 1.00 43.00 90 ASP A N 1
ATOM 684 C CA . ASP A 1 90 ? -12.194 -5.506 34.989 1.00 43.00 90 ASP A CA 1
ATOM 685 C C . ASP A 1 90 ? -11.426 -6.510 34.116 1.00 43.00 90 ASP A C 1
ATOM 687 O O . ASP A 1 90 ? -10.456 -7.126 34.560 1.00 43.00 90 ASP A O 1
ATOM 691 N N . TYR A 1 91 ? -11.861 -6.690 32.867 1.00 52.97 91 TYR A N 1
ATOM 692 C CA . TYR A 1 91 ? -11.155 -7.518 31.890 1.00 52.97 91 TYR A CA 1
ATOM 693 C C . TYR A 1 91 ? -10.444 -6.640 30.863 1.00 52.97 91 TYR A C 1
ATOM 695 O O . TYR A 1 91 ? -11.044 -5.778 30.217 1.00 52.97 91 TYR A O 1
ATOM 703 N N . GLN A 1 92 ? -9.148 -6.896 30.692 1.00 49.41 92 GLN A N 1
ATOM 704 C CA . GLN A 1 92 ? -8.341 -6.312 29.630 1.00 49.41 92 GLN A CA 1
ATOM 705 C C . GLN A 1 92 ? -8.391 -7.251 28.415 1.00 49.41 92 GLN A C 1
ATOM 707 O O . GLN A 1 92 ? -8.056 -8.430 28.514 1.00 49.41 92 GLN A O 1
ATOM 712 N N . MET A 1 93 ? -8.865 -6.750 27.273 1.00 48.06 93 MET A N 1
ATOM 713 C CA . MET A 1 93 ? -8.995 -7.533 26.039 1.00 48.06 93 MET A CA 1
ATOM 714 C C . MET A 1 93 ? -7.626 -7.647 25.348 1.00 48.06 93 MET A C 1
ATOM 716 O O . MET A 1 93 ? -7.247 -6.775 24.566 1.00 48.06 93 MET A O 1
ATOM 720 N N . THR A 1 94 ? -6.879 -8.716 25.624 1.00 41.88 94 THR A N 1
ATOM 721 C CA . THR A 1 94 ? -5.669 -9.100 24.872 1.00 41.88 94 THR A CA 1
ATOM 722 C C . THR A 1 94 ? -5.877 -10.451 24.175 1.00 41.88 94 THR A C 1
ATOM 724 O O . THR A 1 94 ? -6.343 -11.376 24.842 1.00 41.88 94 THR A O 1
ATOM 727 N N . PRO A 1 95 ? -5.548 -10.597 22.875 1.00 42.44 95 PRO A N 1
ATOM 728 C CA . PRO A 1 95 ? -5.307 -11.897 22.252 1.00 42.44 95 PRO A CA 1
ATOM 729 C C . PRO A 1 95 ? -3.928 -12.462 22.611 1.00 42.44 95 PRO A C 1
ATOM 731 O O . PRO A 1 95 ? -2.994 -11.653 22.826 1.00 42.44 95 PRO A O 1
#

Secondary structure (DSSP, 8-state):
-------HHHHHHHHHHHHHHHHHHHHH--------TT-SEETTEEHHHHHHHHHHHHHHHHHHHHHHHHHHHHHHHHHHH--EEETTEEE----

pLDDT: mean 74.42, std 14.36, range [39.28, 89.62]

Nearest PDB structures (foldseek):
  3r84-assembly16_N  TM=5.732E-01  e=2.294E+00  Saccharomyces cerevisiae
  4rqe-assembly1_C  TM=6.089E-01  e=5.783E+00  Homo sapiens
  7u2b-assembly1_B  TM=4.003E-01  e=4.743E+00  Homo sapiens